Protein AF-A0A958GBD4-F1 (afdb_monomer_lite)

Secondary structure (DSSP, 8-state):
-EEEETTEEEEE-SS-EEEEPPGGGPPEEEEEEETTEEEEEEBS-EEEEEE-TTS-EEEEE-GGGS-GGGS---BEEEEEEETTEEEEEESSEEEEEETTEEEEEE-SS-EEEEEEETTEEEEEETTTEEEEEETTEEEEPTTGGGGTTS------

Radius of gyration: 15.94 Å; chains: 1; bounding box: 40×30×44 Å

pLDDT: mean 94.43, std 4.57, range [73.19, 98.62]

Sequence (156 aa):
M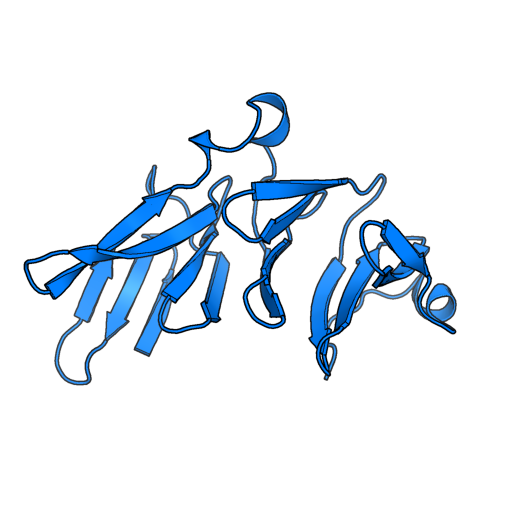YFGNTHGVLIFDGISWQLVQIANDYVVRSLCLSNGTVYVGGQNELGYLETGADGRYHYVSLIDQLPESERDFKDVWRTVASGDTIYFQATRHLFRLAGGEFRIWHSSTRFNRVAALFNRVYIGEEGTGLLEIRKDSLQLAPGGEALSDKRIYVML

Foldseek 3Di:
DWDWAQQAIWDDPPPDIDGAGDPPSFGWQEWDDAPNWIWTWTFLWTFTWDQDPVRDIYTDTPLVLDDPVPSRQGTQNYWYDQHQWIWGAGFFWIWIADPNHIDIDGAPAGKADWDQDPSWIWIQHAQQFIWTCDPHDTDQDVVRNVCNNPRDPDDD

Structure (mmCIF, N/CA/C/O backbone):
data_AF-A0A958GBD4-F1
#
_entry.id   AF-A0A958GBD4-F1
#
loop_
_atom_site.group_PDB
_atom_site.id
_atom_site.type_symbol
_atom_site.label_atom_id
_atom_site.label_alt_id
_atom_site.label_comp_id
_atom_site.label_asym_id
_atom_site.label_entity_id
_atom_site.label_seq_id
_atom_site.pdbx_PDB_ins_code
_atom_site.Cartn_x
_atom_site.Cartn_y
_atom_site.Cartn_z
_atom_site.occupancy
_atom_site.B_iso_or_equiv
_atom_site.auth_seq_id
_atom_site.auth_comp_id
_atom_site.auth_asym_id
_atom_site.auth_atom_id
_atom_site.pdbx_PDB_model_num
ATOM 1 N N . MET A 1 1 ? 0.755 -10.312 -17.128 1.00 94.06 1 MET A N 1
ATOM 2 C CA . MET A 1 1 ? 0.487 -10.722 -15.727 1.00 94.06 1 MET A CA 1
ATOM 3 C C . MET A 1 1 ? 1.571 -10.148 -14.826 1.00 94.06 1 MET A C 1
ATOM 5 O O . MET A 1 1 ? 2.699 -10.041 -15.289 1.00 94.06 1 MET A O 1
ATOM 9 N N . TYR A 1 2 ? 1.242 -9.794 -13.580 1.00 96.25 2 TYR A N 1
ATOM 10 C CA . TYR A 1 2 ? 2.173 -9.187 -12.617 1.00 96.25 2 TYR A CA 1
ATOM 11 C C . TYR A 1 2 ? 2.215 -10.015 -11.330 1.00 96.25 2 TYR A C 1
ATOM 13 O O . TYR A 1 2 ? 1.165 -10.429 -10.837 1.00 96.25 2 TYR A O 1
ATOM 21 N N . PHE A 1 3 ? 3.407 -10.233 -10.779 1.00 96.75 3 PHE A N 1
ATOM 22 C CA . PHE A 1 3 ? 3.618 -11.032 -9.573 1.00 96.75 3 PHE A CA 1
ATOM 23 C C . PHE A 1 3 ? 4.622 -10.340 -8.654 1.00 96.75 3 PHE A C 1
ATOM 25 O O . PHE A 1 3 ? 5.720 -10.005 -9.081 1.00 96.75 3 PHE A O 1
ATOM 32 N N . GLY A 1 4 ? 4.264 -10.142 -7.387 1.00 95.56 4 GLY A N 1
ATOM 33 C CA . GLY A 1 4 ? 5.194 -9.649 -6.373 1.00 95.56 4 GLY A CA 1
ATOM 34 C C . GLY A 1 4 ? 5.984 -10.796 -5.751 1.00 95.56 4 GLY A C 1
ATOM 35 O O . GLY A 1 4 ? 5.402 -11.831 -5.422 1.00 95.56 4 GLY A O 1
ATOM 36 N N . ASN A 1 5 ? 7.291 -10.625 -5.576 1.00 93.44 5 ASN A N 1
ATOM 37 C CA . ASN A 1 5 ? 8.140 -11.575 -4.862 1.00 93.44 5 ASN A CA 1
ATOM 38 C C . ASN A 1 5 ? 9.178 -10.852 -3.978 1.00 93.44 5 ASN A C 1
ATOM 40 O O . ASN A 1 5 ? 9.107 -9.641 -3.764 1.00 93.44 5 ASN A O 1
ATOM 44 N N . THR A 1 6 ? 10.139 -11.604 -3.437 1.00 92.56 6 THR A N 1
ATOM 45 C CA . THR A 1 6 ? 11.202 -11.079 -2.562 1.00 92.56 6 THR A CA 1
ATOM 46 C C . THR A 1 6 ? 12.274 -10.252 -3.269 1.00 92.56 6 THR A C 1
ATOM 48 O O . THR A 1 6 ? 13.120 -9.708 -2.583 1.00 92.56 6 THR A O 1
ATOM 51 N N . HIS A 1 7 ? 12.255 -10.177 -4.600 1.00 90.44 7 HIS A N 1
ATOM 52 C CA . HIS A 1 7 ? 13.245 -9.482 -5.428 1.00 90.44 7 HIS A CA 1
ATOM 53 C C . HIS A 1 7 ? 12.622 -8.367 -6.292 1.00 90.44 7 HIS A C 1
ATOM 55 O O . HIS A 1 7 ? 13.321 -7.748 -7.089 1.00 90.44 7 HIS A O 1
ATOM 61 N N . GLY A 1 8 ? 11.308 -8.131 -6.194 1.00 94.50 8 GLY A N 1
ATOM 62 C CA . GLY A 1 8 ? 10.601 -7.112 -6.970 1.00 94.50 8 GLY A CA 1
ATOM 63 C C . GLY A 1 8 ? 9.309 -7.609 -7.616 1.00 94.50 8 GLY A C 1
ATOM 64 O O . GLY A 1 8 ? 8.632 -8.512 -7.110 1.00 94.50 8 GLY A O 1
ATOM 65 N N . VAL A 1 9 ? 8.946 -6.979 -8.734 1.00 96.81 9 VAL A N 1
ATOM 66 C CA . VAL A 1 9 ? 7.772 -7.335 -9.534 1.00 96.81 9 VAL A CA 1
ATOM 67 C C . VAL A 1 9 ? 8.205 -8.101 -10.777 1.00 96.81 9 VAL A C 1
ATOM 69 O O . VAL A 1 9 ? 8.940 -7.594 -11.619 1.00 96.81 9 VAL A O 1
ATOM 72 N N . LEU A 1 10 ? 7.710 -9.325 -10.913 1.00 96.00 10 LEU A N 1
ATOM 73 C CA . LEU A 1 10 ? 7.817 -10.110 -12.132 1.00 96.00 10 LEU A CA 1
ATOM 74 C C . LEU A 1 10 ? 6.652 -9.790 -13.067 1.00 96.00 10 LEU A C 1
ATOM 76 O O . LEU A 1 10 ? 5.485 -9.847 -12.673 1.00 96.00 10 LEU A O 1
ATOM 80 N N . ILE A 1 11 ? 6.978 -9.508 -14.321 1.00 95.75 11 ILE A N 1
ATOM 81 C CA . ILE A 1 11 ? 6.027 -9.213 -15.388 1.00 95.75 11 ILE A CA 1
ATOM 82 C C . ILE A 1 11 ? 6.147 -10.308 -16.438 1.00 95.75 11 ILE A C 1
ATOM 84 O O . ILE A 1 11 ? 7.235 -10.554 -16.950 1.00 95.75 11 ILE A O 1
ATOM 88 N N . PHE A 1 12 ? 5.027 -10.950 -16.753 1.00 95.12 12 PHE A N 1
ATOM 89 C CA . PHE A 1 12 ? 4.937 -11.964 -17.799 1.00 95.12 12 PHE A CA 1
ATOM 90 C C . PHE A 1 12 ? 4.012 -11.497 -18.918 1.00 95.12 12 PHE A C 1
ATOM 92 O O . PHE A 1 12 ? 2.840 -11.194 -18.660 1.00 95.12 12 PHE A O 1
ATOM 99 N N . ASP A 1 13 ? 4.523 -11.462 -20.145 1.00 91.88 13 ASP A N 1
ATOM 100 C CA . ASP A 1 13 ? 3.797 -11.005 -21.339 1.00 91.88 13 ASP A CA 1
ATOM 101 C C . ASP A 1 13 ? 3.083 -12.139 -22.107 1.00 91.88 13 ASP A C 1
ATOM 103 O O . ASP A 1 13 ? 2.353 -11.871 -23.056 1.00 91.88 13 ASP A O 1
ATOM 107 N N . GLY A 1 14 ? 3.253 -13.396 -21.681 1.00 95.19 14 GLY A N 1
ATOM 108 C CA . GLY A 1 14 ? 2.763 -14.583 -22.394 1.00 95.19 14 GLY A CA 1
ATOM 109 C C . GLY A 1 14 ? 3.879 -15.464 -22.961 1.00 95.19 14 GLY A C 1
ATOM 110 O O . GLY A 1 14 ? 3.645 -16.642 -23.221 1.00 95.19 14 GLY A O 1
ATOM 111 N N . ILE A 1 15 ? 5.087 -14.918 -23.113 1.00 96.06 15 ILE A N 1
ATOM 112 C CA . ILE A 1 15 ? 6.257 -15.574 -23.713 1.00 96.06 15 ILE A CA 1
ATOM 113 C C . ILE A 1 15 ? 7.491 -15.396 -22.821 1.00 96.06 15 ILE A C 1
ATOM 115 O O . ILE A 1 15 ? 8.221 -16.353 -22.568 1.00 96.06 15 ILE A O 1
ATOM 119 N N . SER A 1 16 ? 7.725 -14.178 -22.337 1.00 94.25 16 SER A N 1
ATOM 120 C CA . SER A 1 16 ? 8.931 -13.756 -21.638 1.00 94.25 16 SER A CA 1
ATOM 121 C C . SER A 1 16 ? 8.628 -13.196 -20.246 1.00 94.25 16 SER A C 1
ATOM 123 O O . SER A 1 16 ? 7.517 -12.741 -19.954 1.00 94.25 16 SER A O 1
ATOM 125 N N . TRP A 1 17 ? 9.633 -13.262 -19.372 1.00 94.62 17 TRP A N 1
ATOM 126 C CA . TRP A 1 17 ? 9.595 -12.694 -18.028 1.00 94.62 17 TRP A CA 1
ATOM 127 C C . TRP A 1 17 ? 10.554 -11.509 -17.926 1.00 94.62 17 TRP A C 1
ATOM 129 O O . TRP A 1 17 ? 11.703 -11.595 -18.355 1.00 94.62 17 TRP A O 1
ATOM 139 N N . GLN A 1 18 ? 10.100 -10.441 -17.279 1.00 93.75 18 GLN A N 1
ATOM 140 C CA . GLN A 1 18 ? 10.913 -9.296 -16.877 1.00 93.75 18 GLN A CA 1
ATOM 141 C C . GLN A 1 18 ? 10.831 -9.138 -15.359 1.00 93.75 18 GLN A C 1
ATOM 143 O O . GLN A 1 18 ? 9.737 -9.136 -14.796 1.00 93.75 18 GLN A O 1
ATOM 148 N N . LEU A 1 19 ? 11.981 -8.989 -14.703 1.00 94.69 19 LEU A N 1
ATOM 149 C CA . LEU A 1 19 ? 12.055 -8.597 -13.300 1.00 94.69 19 LEU A CA 1
ATOM 150 C C . LEU A 1 19 ? 12.254 -7.084 -13.216 1.00 94.69 19 LEU A C 1
ATOM 152 O O . LEU A 1 19 ? 13.227 -6.564 -13.755 1.00 94.69 19 LEU A O 1
ATOM 156 N N . VAL A 1 20 ? 11.356 -6.407 -12.507 1.00 95.44 20 VAL A N 1
ATOM 157 C CA . VAL A 1 20 ? 11.507 -5.005 -12.115 1.00 95.44 20 VAL A CA 1
ATOM 158 C C . VAL A 1 20 ? 11.814 -4.967 -10.625 1.00 95.44 20 VAL A C 1
ATOM 160 O O . VAL A 1 20 ? 10.948 -5.270 -9.802 1.00 95.44 20 VAL A O 1
ATOM 163 N N . GLN A 1 21 ? 13.053 -4.627 -10.278 1.00 93.81 21 GLN A N 1
ATOM 164 C CA . GLN A 1 21 ? 13.457 -4.459 -8.883 1.00 93.81 21 GLN A CA 1
ATOM 165 C C . GLN A 1 21 ? 12.780 -3.218 -8.295 1.00 93.81 21 GLN A C 1
ATOM 167 O O . GLN A 1 21 ? 12.703 -2.175 -8.947 1.00 93.81 21 GLN A O 1
ATOM 172 N N . ILE A 1 22 ? 12.287 -3.339 -7.063 1.00 91.62 22 ILE A N 1
ATOM 173 C CA . ILE A 1 22 ? 11.890 -2.173 -6.267 1.00 91.62 22 ILE A CA 1
ATOM 174 C C . ILE A 1 22 ? 13.096 -1.667 -5.473 1.00 91.62 22 ILE A C 1
ATOM 176 O O . ILE A 1 22 ? 14.110 -2.361 -5.372 1.00 91.62 22 ILE A O 1
ATOM 180 N N . ALA A 1 23 ? 13.016 -0.451 -4.932 1.00 85.25 23 ALA A N 1
ATOM 181 C CA . ALA A 1 23 ? 14.148 0.135 -4.224 1.00 85.25 23 ALA A CA 1
ATOM 182 C C . ALA A 1 23 ? 14.621 -0.754 -3.055 1.00 85.25 23 ALA A C 1
ATOM 184 O O . ALA A 1 23 ? 13.824 -1.417 -2.387 1.00 85.25 23 ALA A O 1
ATOM 185 N N . ASN A 1 24 ? 15.939 -0.746 -2.822 1.00 77.81 24 ASN A N 1
ATOM 186 C CA . ASN A 1 24 ? 16.627 -1.459 -1.738 1.00 77.81 24 ASN A CA 1
ATOM 187 C C . ASN A 1 24 ? 16.411 -2.988 -1.693 1.00 77.81 24 ASN A C 1
ATOM 189 O O . ASN A 1 24 ? 16.581 -3.583 -0.629 1.00 77.81 24 ASN A O 1
ATOM 193 N N . ASP A 1 25 ? 16.035 -3.625 -2.812 1.00 73.19 25 ASP A N 1
ATOM 194 C CA . ASP A 1 25 ? 15.725 -5.067 -2.888 1.00 73.19 25 ASP A CA 1
ATOM 195 C C . ASP A 1 25 ? 14.703 -5.523 -1.825 1.00 73.19 25 ASP A C 1
ATOM 197 O O . ASP A 1 25 ? 14.721 -6.652 -1.325 1.00 73.19 25 ASP A O 1
ATOM 201 N N . TYR A 1 26 ? 13.783 -4.626 -1.459 1.00 79.62 26 TYR A N 1
ATOM 202 C CA . TYR A 1 26 ? 12.732 -4.943 -0.507 1.00 79.62 26 TYR A CA 1
ATOM 203 C C . TYR A 1 26 ? 11.689 -5.892 -1.100 1.00 79.62 26 TYR A C 1
ATOM 205 O O . TYR A 1 26 ? 11.492 -6.012 -2.311 1.00 79.62 26 TYR A O 1
ATOM 213 N N . VAL A 1 27 ? 10.984 -6.596 -0.214 1.00 92.88 27 VAL A N 1
ATOM 214 C CA . VAL A 1 27 ? 9.974 -7.568 -0.631 1.00 92.88 27 VAL A CA 1
ATOM 215 C C . VAL A 1 27 ? 8.700 -6.861 -1.085 1.00 92.88 27 VAL A C 1
ATOM 217 O O . VAL A 1 27 ? 8.163 -6.027 -0.356 1.00 92.88 27 VAL A O 1
ATOM 220 N N . VAL A 1 28 ? 8.149 -7.276 -2.228 1.00 97.31 28 VAL A N 1
ATOM 221 C CA . VAL A 1 28 ? 6.805 -6.877 -2.663 1.00 97.31 28 VAL A CA 1
ATOM 222 C C . VAL A 1 28 ? 5.753 -7.671 -1.888 1.00 97.31 28 VAL A C 1
ATOM 224 O O . VAL A 1 28 ? 5.788 -8.901 -1.817 1.00 97.31 28 VAL A O 1
ATOM 227 N N . ARG A 1 29 ? 4.793 -6.960 -1.301 1.00 96.81 29 ARG A N 1
ATOM 228 C CA . ARG A 1 29 ? 3.734 -7.507 -0.439 1.00 96.81 29 ARG A CA 1
ATOM 229 C C . ARG A 1 29 ? 2.354 -7.409 -1.062 1.00 96.81 29 ARG A C 1
ATOM 231 O O . ARG A 1 29 ? 1.504 -8.260 -0.803 1.00 96.81 29 ARG A O 1
ATOM 238 N N . SER A 1 30 ? 2.124 -6.384 -1.872 1.00 97.69 30 SER A N 1
ATOM 239 C CA . SER A 1 30 ? 0.837 -6.147 -2.507 1.00 97.69 30 SER A CA 1
ATOM 240 C C . SER A 1 30 ? 0.985 -5.435 -3.849 1.00 97.69 30 SER A C 1
ATOM 242 O O . SER A 1 30 ? 1.946 -4.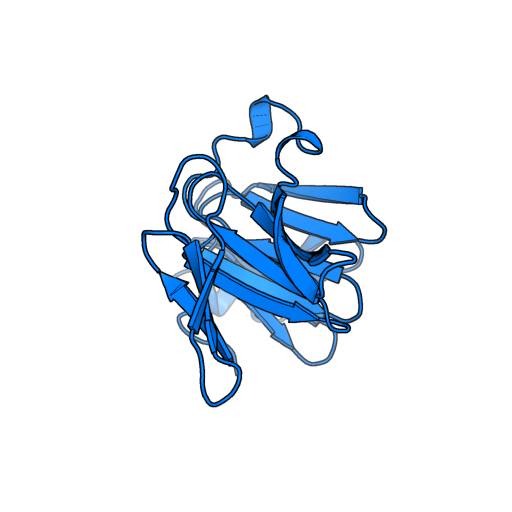708 -4.093 1.00 97.69 30 SER A O 1
ATOM 244 N N . LEU A 1 31 ? 0.023 -5.692 -4.735 1.00 98.12 31 LEU A N 1
ATOM 245 C CA . LEU A 1 31 ? -0.090 -5.085 -6.055 1.00 98.12 31 LEU A CA 1
ATOM 246 C C . LEU A 1 31 ? -1.537 -4.647 -6.276 1.00 98.12 31 LEU A C 1
ATOM 248 O O . LEU A 1 31 ? -2.464 -5.337 -5.844 1.00 98.12 31 LEU A O 1
ATOM 252 N N . CYS A 1 32 ? -1.729 -3.535 -6.977 1.00 97.50 32 CYS A N 1
ATOM 253 C CA . CYS A 1 32 ? -3.041 -3.064 -7.408 1.00 97.50 32 CYS A CA 1
ATOM 254 C C . CYS A 1 32 ? -2.943 -2.461 -8.809 1.00 97.50 32 CYS A C 1
ATOM 256 O O . CYS A 1 32 ? -2.100 -1.603 -9.045 1.00 97.50 32 CYS A O 1
ATOM 258 N N . LEU A 1 33 ? -3.798 -2.900 -9.732 1.00 95.88 33 LEU A N 1
ATOM 259 C CA . LEU A 1 33 ? -3.934 -2.276 -11.046 1.00 95.88 33 LEU A CA 1
ATOM 260 C C . LEU A 1 33 ? -5.053 -1.233 -10.980 1.00 95.88 33 LEU A C 1
ATOM 262 O O . LEU A 1 33 ? -6.185 -1.580 -10.644 1.00 95.88 33 LEU A O 1
ATOM 266 N N . SER A 1 34 ? -4.749 0.013 -11.335 1.00 95.75 34 SER A N 1
ATOM 267 C CA . SER A 1 34 ? -5.749 1.067 -11.521 1.00 95.75 34 SER A CA 1
ATOM 268 C C . SER A 1 34 ? -5.358 1.952 -12.698 1.00 95.75 34 SER A C 1
ATOM 270 O O . SER A 1 34 ? -4.202 2.349 -12.806 1.00 95.75 34 SER A O 1
ATOM 272 N N . ASN A 1 35 ? -6.305 2.228 -13.599 1.00 93.06 35 ASN A N 1
ATOM 273 C CA . ASN A 1 35 ? -6.110 3.067 -14.791 1.00 93.06 35 ASN A CA 1
ATOM 274 C C . ASN A 1 35 ? -4.869 2.713 -15.636 1.00 93.06 35 ASN A C 1
ATOM 276 O O . ASN A 1 35 ? -4.204 3.590 -16.175 1.00 93.06 35 ASN A O 1
ATOM 280 N N . GLY A 1 36 ? -4.540 1.422 -15.744 1.00 92.31 36 GLY A N 1
ATOM 281 C CA . GLY A 1 36 ? -3.362 0.953 -16.487 1.00 92.31 36 GLY A CA 1
ATOM 282 C C . GLY A 1 36 ? -2.038 1.041 -15.720 1.00 92.31 36 GLY A C 1
ATOM 283 O O . GLY A 1 36 ? -1.049 0.476 -16.175 1.00 92.31 36 GLY A O 1
ATOM 284 N N . THR A 1 37 ? -2.024 1.654 -14.537 1.00 95.31 37 THR A N 1
ATOM 285 C CA . THR A 1 37 ? -0.855 1.740 -13.659 1.00 95.31 37 THR A CA 1
ATOM 286 C C . THR A 1 37 ? -0.881 0.628 -12.618 1.00 95.31 37 THR A C 1
ATOM 288 O O . THR A 1 37 ? -1.897 0.383 -11.961 1.00 95.31 37 THR A O 1
ATOM 291 N N . VAL A 1 38 ? 0.254 -0.050 -12.440 1.00 97.62 38 VAL A N 1
ATOM 292 C CA . VAL A 1 38 ? 0.431 -1.054 -11.385 1.00 97.62 38 VAL A CA 1
ATOM 293 C C . VAL A 1 38 ? 1.073 -0.392 -10.177 1.00 97.62 38 VAL A C 1
ATOM 295 O O . VAL A 1 38 ? 2.253 -0.062 -10.198 1.00 97.62 38 VAL A O 1
ATOM 298 N N . TYR A 1 39 ? 0.305 -0.232 -9.110 1.00 98.25 39 TYR A N 1
ATOM 299 C CA . TYR A 1 39 ? 0.788 0.228 -7.818 1.00 98.25 39 TYR A CA 1
ATOM 300 C C . TYR A 1 39 ? 1.365 -0.932 -7.019 1.00 98.25 39 TYR A C 1
ATOM 302 O O . TYR A 1 39 ? 0.830 -2.045 -7.032 1.00 98.25 39 TYR A O 1
ATOM 310 N N . VAL A 1 40 ? 2.446 -0.651 -6.302 1.00 98.31 40 VAL A N 1
ATOM 311 C CA . VAL A 1 40 ? 3.254 -1.636 -5.589 1.00 98.31 40 VAL A CA 1
ATOM 312 C C . VAL A 1 40 ? 3.367 -1.220 -4.129 1.00 98.31 40 VAL A C 1
ATOM 314 O O . VAL A 1 40 ? 3.725 -0.085 -3.826 1.00 98.31 40 VAL A O 1
ATOM 317 N N . GLY A 1 41 ? 3.044 -2.142 -3.226 1.00 98.06 41 GLY A N 1
ATOM 318 C CA . GLY A 1 41 ? 3.308 -2.022 -1.797 1.00 98.06 41 GLY A CA 1
ATOM 319 C C . GLY A 1 41 ? 4.344 -3.055 -1.367 1.00 98.06 41 GLY A C 1
ATOM 320 O O . GLY A 1 41 ? 4.194 -4.244 -1.665 1.00 98.06 41 GLY A O 1
ATOM 321 N N . GLY A 1 42 ? 5.38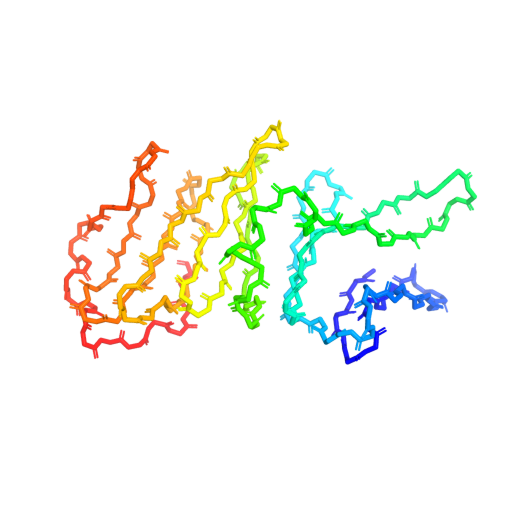4 -2.617 -0.663 1.00 96.81 42 GLY A N 1
ATOM 322 C CA . GLY A 1 42 ? 6.482 -3.455 -0.188 1.00 96.81 42 GLY A CA 1
ATOM 323 C C . GLY A 1 42 ? 6.834 -3.217 1.280 1.00 96.81 42 GLY A C 1
ATOM 324 O O . GLY A 1 42 ? 6.033 -2.688 2.053 1.00 96.81 42 GLY A O 1
ATOM 325 N N . GLN A 1 43 ? 8.026 -3.651 1.684 1.00 95.62 43 GLN A N 1
ATOM 326 C CA . GLN A 1 43 ? 8.594 -3.332 2.995 1.00 95.62 43 GLN A CA 1
ATOM 327 C C . GLN A 1 43 ? 9.230 -1.937 2.962 1.00 95.62 43 GLN A C 1
ATOM 329 O O . GLN A 1 43 ? 10.152 -1.724 2.189 1.00 95.62 43 GLN A O 1
ATOM 334 N N . ASN A 1 44 ? 8.738 -1.013 3.795 1.00 95.19 44 ASN A N 1
ATOM 335 C CA . ASN A 1 44 ? 9.131 0.403 3.853 1.00 95.19 44 ASN A CA 1
ATOM 336 C C . ASN A 1 44 ? 9.178 1.073 2.472 1.00 95.19 44 ASN A C 1
ATOM 338 O O . ASN A 1 44 ? 9.951 1.994 2.236 1.00 95.19 44 ASN A O 1
ATOM 342 N N . GLU A 1 45 ? 8.344 0.588 1.554 1.00 96.81 45 GLU A N 1
ATOM 343 C CA . GLU A 1 45 ? 8.352 0.995 0.162 1.00 96.81 45 GLU A CA 1
ATOM 344 C C . GLU A 1 45 ? 6.922 0.994 -0.384 1.00 96.81 45 GLU A C 1
ATOM 346 O O . GLU A 1 45 ? 6.143 0.066 -0.134 1.00 96.81 45 GLU A O 1
ATOM 351 N N . LEU A 1 46 ? 6.574 2.052 -1.114 1.00 97.88 46 LEU A N 1
ATOM 352 C CA . LEU A 1 46 ? 5.323 2.167 -1.850 1.00 97.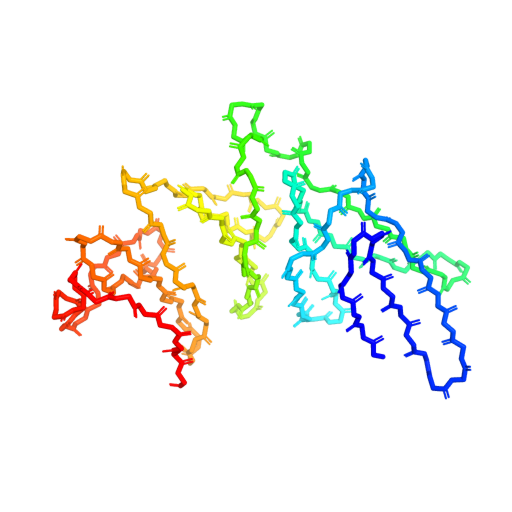88 46 LEU A CA 1
ATOM 353 C C . LEU A 1 46 ? 5.532 3.040 -3.085 1.00 97.88 46 LEU A C 1
ATOM 355 O O . LEU A 1 46 ? 6.230 4.053 -3.041 1.00 97.88 46 LEU A O 1
ATOM 359 N N . GLY A 1 47 ? 4.917 2.643 -4.192 1.00 97.75 47 GLY A N 1
ATOM 360 C CA . GLY A 1 47 ? 5.164 3.268 -5.482 1.00 97.75 47 GLY A CA 1
ATOM 361 C C . GLY A 1 47 ? 4.347 2.646 -6.596 1.00 97.75 47 GLY A C 1
ATOM 362 O O . GLY A 1 47 ? 3.288 2.057 -6.357 1.00 97.75 47 GLY A O 1
ATOM 363 N N . TYR A 1 48 ? 4.830 2.779 -7.824 1.00 97.88 48 TYR A N 1
ATOM 364 C CA . TYR A 1 48 ? 4.163 2.235 -9.000 1.00 97.88 48 TYR A CA 1
ATOM 365 C C . TYR A 1 48 ? 5.150 1.855 -10.100 1.00 97.88 48 TYR A C 1
ATOM 367 O O . TYR A 1 48 ? 6.318 2.237 -10.077 1.00 97.88 48 TYR A O 1
ATOM 375 N N . LEU A 1 49 ? 4.670 1.060 -11.050 1.00 97.19 49 LEU A N 1
ATOM 376 C CA . LEU A 1 49 ? 5.386 0.753 -12.276 1.00 97.19 49 LEU A CA 1
ATOM 377 C C . LEU A 1 49 ? 5.008 1.765 -13.349 1.00 97.19 49 LEU A C 1
ATOM 379 O O . LEU A 1 49 ? 3.825 1.990 -13.610 1.00 97.19 49 LEU A O 1
ATOM 383 N N . GLU A 1 50 ? 6.021 2.307 -14.002 1.00 95.56 50 GLU A N 1
ATOM 384 C CA . GLU A 1 50 ? 5.895 3.160 -15.173 1.00 95.56 50 GLU A CA 1
ATOM 385 C C . GLU A 1 50 ? 6.545 2.459 -16.369 1.00 95.56 50 GLU A C 1
ATOM 387 O O . GLU A 1 50 ? 7.440 1.630 -16.206 1.00 95.56 50 GLU A O 1
ATOM 392 N N . THR A 1 51 ? 6.054 2.738 -17.577 1.00 92.00 51 THR A N 1
ATOM 393 C CA . THR A 1 51 ? 6.666 2.235 -18.812 1.00 92.00 51 THR A CA 1
ATOM 394 C C . THR A 1 51 ? 7.579 3.309 -19.388 1.00 92.00 51 THR A C 1
ATOM 396 O O . THR A 1 51 ? 7.126 4.414 -19.684 1.00 92.00 51 THR A O 1
ATOM 399 N N . GLY A 1 52 ? 8.859 2.988 -19.551 1.00 88.00 52 GLY A N 1
ATOM 400 C CA . GLY A 1 52 ? 9.837 3.837 -20.216 1.00 88.00 52 GLY A CA 1
ATOM 401 C C . GLY A 1 52 ? 9.602 3.937 -21.725 1.00 88.00 52 GLY A C 1
ATOM 402 O O . GLY A 1 52 ? 8.838 3.179 -22.324 1.00 88.00 52 GLY A O 1
ATOM 403 N N . ALA A 1 53 ? 10.305 4.869 -22.374 1.00 89.19 53 ALA A N 1
ATOM 404 C CA . ALA A 1 53 ? 10.215 5.072 -23.825 1.00 89.19 53 ALA A CA 1
ATOM 405 C C . ALA A 1 53 ? 10.690 3.857 -24.648 1.00 89.19 53 ALA A C 1
ATOM 407 O O . ALA A 1 53 ? 10.333 3.716 -25.815 1.00 89.19 53 ALA A O 1
ATOM 408 N N . ASP A 1 54 ? 11.485 2.977 -24.042 1.00 88.06 54 ASP A N 1
ATOM 409 C CA . ASP A 1 54 ? 11.944 1.708 -24.609 1.00 88.06 54 ASP A CA 1
ATOM 410 C C . ASP A 1 54 ? 10.922 0.564 -24.445 1.00 88.06 54 ASP A C 1
ATOM 412 O O . ASP A 1 54 ? 11.193 -0.572 -24.839 1.00 88.06 54 ASP A O 1
ATOM 416 N N . GLY A 1 55 ? 9.753 0.850 -23.862 1.00 85.81 55 GLY A N 1
ATOM 417 C CA . GLY A 1 55 ? 8.701 -0.125 -23.584 1.00 85.81 55 GLY A CA 1
ATOM 418 C C . GLY A 1 55 ? 8.978 -1.018 -22.373 1.00 85.81 55 GLY A C 1
ATOM 419 O O . GLY A 1 55 ? 8.201 -1.940 -22.115 1.00 85.81 55 GLY A O 1
ATOM 420 N N . ARG A 1 56 ? 10.067 -0.784 -21.628 1.00 88.50 56 ARG A N 1
ATOM 421 C CA . ARG A 1 56 ? 10.384 -1.541 -20.411 1.00 88.50 56 ARG A CA 1
ATOM 422 C C . ARG A 1 56 ? 9.718 -0.915 -19.200 1.00 88.50 56 ARG A C 1
ATOM 424 O O . ARG A 1 56 ? 9.459 0.283 -19.167 1.00 88.50 56 ARG A O 1
ATOM 431 N N . TYR A 1 57 ? 9.433 -1.742 -18.202 1.00 93.31 57 TYR A N 1
ATOM 432 C CA . TYR A 1 57 ? 8.863 -1.258 -16.952 1.00 93.31 57 TYR A CA 1
ATOM 433 C C . TYR A 1 57 ? 9.982 -0.902 -15.980 1.00 93.31 57 TYR A C 1
ATOM 435 O O . TYR A 1 57 ? 10.908 -1.690 -15.782 1.00 93.31 57 TYR A O 1
ATOM 443 N N . HIS A 1 58 ? 9.853 0.238 -15.315 1.00 94.88 58 HIS A N 1
ATOM 444 C CA . HIS A 1 58 ? 10.696 0.625 -14.190 1.00 94.88 58 HIS A CA 1
ATOM 445 C C . HIS A 1 58 ? 9.842 0.976 -12.978 1.00 94.88 58 HIS A C 1
ATOM 447 O O . HIS A 1 58 ? 8.667 1.332 -13.087 1.00 94.88 58 HIS A O 1
ATOM 453 N N . TYR A 1 59 ? 10.437 0.822 -11.800 1.00 96.56 59 TYR A N 1
ATOM 454 C CA . TYR A 1 59 ? 9.800 1.172 -10.542 1.00 96.56 59 TYR A CA 1
ATOM 455 C C . TYR A 1 59 ? 10.010 2.654 -10.228 1.00 96.56 59 TYR A C 1
ATOM 457 O O . TYR A 1 59 ? 11.135 3.148 -10.284 1.00 96.56 59 TYR A O 1
ATOM 465 N N . VAL A 1 60 ? 8.934 3.338 -9.846 1.00 96.75 60 VAL A N 1
ATOM 466 C CA . VAL A 1 60 ? 8.959 4.705 -9.325 1.00 96.75 60 VAL A CA 1
ATOM 467 C C . VAL A 1 60 ? 8.562 4.661 -7.853 1.00 96.75 60 VAL A C 1
ATOM 469 O O . VAL A 1 60 ? 7.405 4.388 -7.519 1.00 96.75 60 VAL A O 1
ATOM 472 N N . SER A 1 61 ? 9.531 4.920 -6.970 1.00 96.94 61 SER A N 1
ATOM 473 C CA . SER A 1 61 ? 9.276 5.064 -5.533 1.00 96.94 61 SER A CA 1
ATOM 474 C C . SER A 1 61 ? 8.537 6.369 -5.249 1.00 96.94 61 SER A C 1
ATOM 476 O O . SER A 1 61 ? 8.817 7.405 -5.854 1.00 96.94 61 SER A O 1
ATOM 478 N N . LEU A 1 62 ? 7.605 6.326 -4.299 1.00 97.81 62 LEU A N 1
ATOM 479 C CA . LEU A 1 62 ? 6.900 7.500 -3.785 1.00 97.81 62 LEU A CA 1
ATOM 480 C C . LEU A 1 62 ? 7.339 7.868 -2.360 1.00 97.81 62 LEU A C 1
ATOM 482 O O . LEU A 1 62 ? 6.762 8.773 -1.760 1.00 97.81 62 LEU A O 1
ATOM 486 N N . ILE A 1 63 ? 8.355 7.198 -1.808 1.00 96.50 63 ILE A N 1
ATOM 487 C CA . ILE A 1 63 ? 8.807 7.406 -0.424 1.00 96.50 63 ILE A CA 1
ATOM 488 C C . ILE A 1 63 ? 9.249 8.844 -0.174 1.00 96.50 63 ILE A C 1
ATOM 490 O O . ILE A 1 63 ? 8.965 9.399 0.887 1.00 96.50 63 ILE A O 1
ATOM 494 N N . ASP A 1 64 ? 9.871 9.481 -1.165 1.00 96.31 64 ASP A N 1
ATOM 495 C CA . ASP A 1 64 ? 10.335 10.860 -1.031 1.00 96.31 64 ASP A CA 1
ATOM 496 C C . ASP A 1 64 ? 9.209 11.899 -0.975 1.00 96.31 64 ASP A C 1
ATOM 498 O O . ASP A 1 64 ? 9.442 13.029 -0.551 1.00 96.31 64 ASP A O 1
ATOM 502 N N . GLN A 1 65 ? 7.977 11.512 -1.316 1.00 97.56 65 GLN A N 1
ATOM 503 C CA . GLN A 1 65 ? 6.788 12.351 -1.148 1.00 97.56 65 GLN A CA 1
ATOM 504 C C . GLN A 1 65 ? 6.200 12.264 0.270 1.00 97.56 65 GLN A C 1
ATOM 506 O O . GLN A 1 65 ? 5.323 13.053 0.622 1.00 97.56 65 GLN A O 1
ATOM 511 N N . LEU A 1 66 ? 6.666 11.318 1.093 1.00 97.81 66 LEU A N 1
ATOM 512 C CA . LEU A 1 66 ? 6.259 11.182 2.488 1.00 97.81 66 LEU A CA 1
ATOM 513 C C . LEU A 1 66 ? 7.210 11.966 3.409 1.00 97.81 66 LEU A C 1
ATOM 515 O O . LEU A 1 66 ? 8.429 11.969 3.179 1.00 97.81 66 LEU A O 1
ATOM 519 N N . PRO A 1 67 ? 6.704 12.568 4.503 1.00 97.38 67 PRO A N 1
ATOM 520 C CA . PRO A 1 67 ? 7.556 13.093 5.570 1.00 97.38 67 PRO A CA 1
ATOM 521 C C . PRO A 1 67 ? 8.479 12.000 6.118 1.00 97.38 67 PRO A C 1
ATOM 523 O O . PRO A 1 67 ? 8.050 10.858 6.253 1.00 97.38 67 PRO A O 1
ATOM 526 N N . GLU A 1 68 ? 9.721 12.329 6.486 1.00 97.12 68 GLU A N 1
ATOM 527 C CA . GLU A 1 68 ? 10.679 11.338 7.014 1.00 97.12 68 GLU A CA 1
ATOM 528 C C . GLU A 1 68 ? 10.135 10.556 8.220 1.00 97.12 68 GLU A C 1
ATOM 530 O O . GLU A 1 68 ? 10.349 9.348 8.321 1.00 97.12 68 GLU A O 1
ATOM 535 N N . SER A 1 69 ? 9.358 11.217 9.087 1.00 97.06 69 SER A N 1
ATOM 536 C CA . SER A 1 69 ? 8.707 10.602 10.252 1.00 97.06 69 SER A CA 1
ATOM 537 C C . SER A 1 69 ? 7.689 9.516 9.899 1.00 97.06 69 SER A C 1
ATOM 539 O O . SER A 1 69 ? 7.338 8.710 10.753 1.00 97.06 69 SER A O 1
ATOM 541 N N . GLU A 1 70 ? 7.217 9.494 8.655 1.00 97.56 70 GLU A N 1
ATOM 542 C CA . GLU A 1 70 ? 6.187 8.585 8.157 1.00 97.56 70 GLU A CA 1
ATOM 543 C C . GLU A 1 70 ? 6.776 7.441 7.323 1.00 97.56 70 GLU A C 1
ATOM 545 O O . GLU A 1 70 ? 6.013 6.636 6.804 1.00 97.56 70 GLU A O 1
ATOM 550 N N . ARG A 1 71 ? 8.108 7.350 7.160 1.00 95.94 71 ARG A N 1
ATOM 551 C CA . ARG A 1 71 ? 8.765 6.369 6.267 1.00 95.94 71 ARG A CA 1
ATOM 552 C C . ARG A 1 71 ? 9.054 5.010 6.917 1.00 95.94 71 ARG A C 1
ATOM 554 O O . ARG A 1 71 ? 9.372 4.064 6.202 1.00 95.94 71 ARG A O 1
ATOM 561 N N . ASP A 1 72 ? 8.914 4.872 8.240 1.00 95.94 72 ASP A N 1
ATOM 562 C CA . ASP A 1 72 ? 9.056 3.579 8.936 1.00 95.94 72 ASP A CA 1
ATOM 563 C C . ASP A 1 72 ? 7.700 2.911 9.215 1.00 95.94 72 ASP A C 1
ATOM 565 O O . ASP A 1 72 ? 7.245 2.784 10.354 1.00 95.94 72 ASP A O 1
ATOM 569 N N . PHE A 1 73 ? 7.027 2.469 8.154 1.00 96.06 73 PHE A N 1
ATOM 570 C CA . PHE A 1 73 ? 5.701 1.845 8.234 1.00 96.06 73 PHE A CA 1
ATOM 571 C C . PHE A 1 73 ? 5.709 0.311 8.153 1.00 96.06 73 PHE A C 1
ATOM 573 O O . PHE A 1 73 ? 4.650 -0.314 8.264 1.00 96.06 73 PHE A O 1
ATOM 580 N N . LYS A 1 74 ? 6.887 -0.306 8.036 1.00 95.44 74 LYS A N 1
ATOM 581 C CA . LYS A 1 74 ? 7.120 -1.742 7.824 1.00 95.44 74 LYS A CA 1
ATOM 582 C C . LYS A 1 74 ? 6.443 -2.225 6.538 1.00 95.44 74 LYS A C 1
ATOM 584 O O . LYS A 1 74 ? 6.677 -1.670 5.477 1.00 95.44 74 LYS A O 1
ATOM 589 N N . ASP A 1 75 ? 5.653 -3.288 6.581 1.00 96.81 75 ASP A N 1
ATOM 590 C CA . ASP A 1 75 ? 5.079 -3.901 5.382 1.00 96.81 75 ASP A CA 1
ATOM 591 C C . ASP A 1 75 ? 3.754 -3.250 4.947 1.00 96.81 75 ASP A C 1
ATOM 593 O O . ASP A 1 75 ? 2.819 -3.129 5.744 1.00 96.81 75 ASP A O 1
ATOM 597 N N . VAL A 1 76 ? 3.630 -2.934 3.652 1.00 97.94 76 VAL A N 1
ATOM 598 C CA . VAL A 1 76 ? 2.352 -2.599 2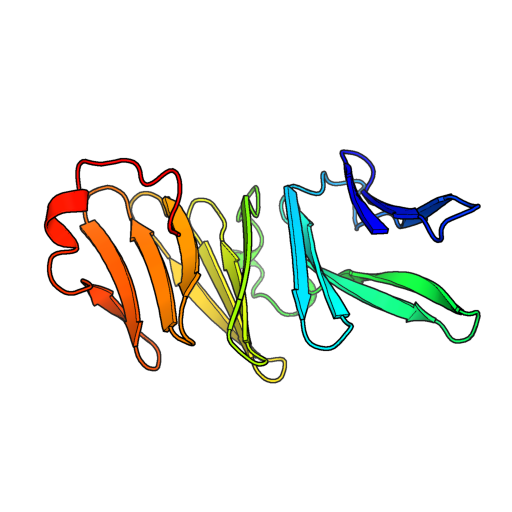.999 1.00 97.94 76 VAL A CA 1
ATOM 599 C C . VAL A 1 76 ? 1.616 -3.881 2.613 1.00 97.94 76 VAL A C 1
ATOM 601 O O . VAL A 1 76 ? 1.769 -4.432 1.520 1.00 97.94 76 VAL A O 1
ATOM 604 N N . TRP A 1 77 ? 0.788 -4.381 3.523 1.00 97.12 77 TRP A N 1
ATOM 605 C CA . TRP A 1 77 ? 0.071 -5.649 3.374 1.00 97.12 77 TRP A CA 1
ATOM 606 C C . TRP A 1 77 ? -0.995 -5.652 2.277 1.00 97.12 77 TRP A C 1
ATOM 608 O O . TRP A 1 77 ? -1.336 -6.718 1.754 1.00 97.12 77 TRP A O 1
ATOM 618 N N . ARG A 1 78 ? -1.566 -4.489 1.952 1.00 97.62 78 ARG A N 1
ATOM 619 C CA . ARG A 1 78 ? -2.623 -4.353 0.945 1.00 97.62 78 ARG A CA 1
ATOM 620 C C . ARG A 1 78 ? -2.498 -3.030 0.205 1.00 97.62 78 ARG A C 1
ATOM 622 O O . ARG A 1 78 ? -2.377 -1.986 0.836 1.00 97.62 78 ARG A O 1
ATOM 629 N N . THR A 1 79 ? -2.689 -3.095 -1.107 1.00 98.50 79 THR A N 1
ATOM 630 C CA . THR A 1 79 ? -2.941 -1.931 -1.954 1.00 98.50 79 THR A CA 1
ATOM 631 C C . THR A 1 79 ? -4.291 -2.119 -2.632 1.00 98.50 79 THR A C 1
ATOM 633 O O . THR A 1 79 ? -4.551 -3.189 -3.185 1.00 98.50 79 THR A O 1
ATOM 636 N N . VAL A 1 80 ? -5.168 -1.120 -2.555 1.00 97.75 80 VAL A N 1
ATOM 637 C CA . VAL A 1 80 ? -6.490 -1.134 -3.205 1.00 97.75 80 VAL A CA 1
ATOM 638 C C . VAL A 1 80 ? -6.763 0.203 -3.881 1.00 97.75 80 VAL A C 1
ATOM 640 O O . VAL A 1 80 ? -6.217 1.225 -3.471 1.00 97.75 80 VAL A O 1
ATOM 643 N N . ALA A 1 81 ? -7.630 0.200 -4.890 1.00 97.12 81 ALA A N 1
ATOM 644 C CA . ALA A 1 81 ? -8.050 1.399 -5.602 1.00 97.12 81 ALA A CA 1
ATOM 645 C C . ALA A 1 81 ? -9.560 1.615 -5.465 1.00 97.12 81 ALA A C 1
ATOM 647 O O . ALA A 1 81 ? -10.332 0.656 -5.475 1.00 97.12 81 ALA A O 1
ATOM 648 N N . SER A 1 82 ? -9.973 2.876 -5.365 1.00 95.31 82 SER A N 1
ATOM 649 C CA . SER A 1 82 ? -11.368 3.307 -5.488 1.00 95.31 82 SER A CA 1
ATOM 650 C C . SER A 1 82 ? -11.409 4.506 -6.429 1.00 95.31 82 SER A C 1
ATOM 652 O O . SER A 1 82 ? -10.975 5.599 -6.060 1.00 95.31 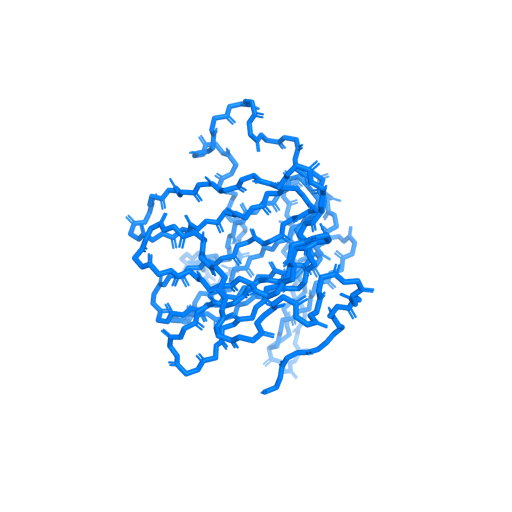82 SER A O 1
ATOM 654 N N . GLY A 1 83 ? -11.878 4.287 -7.660 1.00 92.81 83 GLY A N 1
ATOM 655 C CA . GLY A 1 83 ? -11.664 5.238 -8.754 1.00 92.81 83 GLY A CA 1
ATOM 656 C C . GLY A 1 83 ? -10.167 5.500 -8.958 1.00 92.81 83 GLY A C 1
ATOM 657 O O . GLY A 1 83 ? -9.364 4.567 -8.953 1.00 92.81 83 GLY A O 1
ATOM 658 N N . ASP A 1 84 ? -9.794 6.775 -9.037 1.00 93.25 84 ASP A N 1
ATOM 659 C CA . ASP A 1 84 ? -8.404 7.215 -9.246 1.00 93.25 84 ASP A CA 1
ATOM 660 C C . ASP A 1 84 ? -7.593 7.310 -7.941 1.00 93.25 84 ASP A C 1
ATOM 662 O O . ASP A 1 84 ? -6.440 7.737 -7.940 1.00 93.25 84 ASP A O 1
ATOM 666 N N . THR A 1 85 ? -8.200 6.955 -6.806 1.00 96.31 85 THR A N 1
ATOM 667 C CA . THR A 1 85 ? -7.560 7.036 -5.491 1.00 96.31 85 THR A CA 1
ATOM 668 C C . THR A 1 85 ? -6.985 5.689 -5.087 1.00 96.31 85 THR A C 1
ATOM 670 O O . THR A 1 85 ? -7.688 4.675 -5.101 1.00 96.31 85 THR A O 1
ATOM 673 N N . ILE A 1 86 ? -5.726 5.693 -4.655 1.00 98.25 86 ILE A N 1
ATOM 674 C CA . ILE A 1 86 ? -5.000 4.495 -4.232 1.00 98.25 86 ILE A CA 1
ATOM 675 C C . ILE A 1 86 ? -4.801 4.514 -2.727 1.00 98.25 86 ILE A C 1
ATOM 677 O O . ILE A 1 86 ? -4.484 5.548 -2.142 1.00 98.25 86 ILE A O 1
ATOM 681 N N . TYR A 1 87 ? -4.959 3.354 -2.102 1.00 98.31 87 TYR A N 1
ATOM 682 C CA . TYR A 1 87 ? -4.762 3.167 -0.676 1.00 98.31 87 TYR A CA 1
ATOM 683 C C . TYR A 1 87 ? -3.704 2.104 -0.428 1.00 98.31 87 TYR A C 1
ATOM 685 O O . TYR A 1 87 ? -3.856 0.977 -0.897 1.00 98.31 87 TYR A O 1
ATOM 693 N N . PHE A 1 88 ? -2.679 2.448 0.347 1.00 98.62 88 PHE A N 1
ATOM 694 C CA . PHE A 1 88 ? -1.633 1.541 0.810 1.00 98.62 88 PHE A CA 1
ATOM 695 C C . PHE A 1 88 ? -1.819 1.323 2.309 1.00 98.62 88 PHE A C 1
ATOM 697 O O . PHE A 1 88 ? -1.696 2.250 3.109 1.00 98.62 88 PHE A O 1
ATOM 704 N N . GLN A 1 89 ? -2.154 0.101 2.699 1.00 98.44 89 GLN A N 1
ATOM 705 C CA . GLN A 1 89 ? -2.381 -0.265 4.089 1.00 98.44 89 GLN A CA 1
ATOM 706 C C . GLN A 1 89 ? -1.164 -0.999 4.637 1.00 98.44 89 GLN A C 1
ATOM 708 O O . GLN A 1 89 ? -0.844 -2.111 4.212 1.00 98.44 89 GLN A O 1
ATOM 713 N N . ALA A 1 90 ? -0.535 -0.378 5.627 1.00 98.12 90 ALA A N 1
ATOM 714 C CA . ALA A 1 90 ? 0.464 -0.981 6.489 1.00 98.12 90 ALA A CA 1
ATOM 715 C C . ALA A 1 90 ? -0.135 -1.294 7.870 1.00 98.12 90 ALA A C 1
ATOM 717 O O . ALA A 1 90 ? -1.316 -1.055 8.132 1.00 98.12 90 ALA A O 1
ATOM 718 N N . THR A 1 91 ? 0.664 -1.851 8.781 1.00 96.94 91 THR A N 1
ATOM 719 C CA . THR A 1 91 ? 0.176 -2.277 10.108 1.00 96.94 91 THR A CA 1
ATOM 720 C C . THR A 1 91 ? -0.417 -1.123 10.921 1.00 96.94 91 THR A C 1
ATOM 722 O O . THR A 1 91 ? -1.442 -1.303 11.574 1.00 96.94 91 THR A O 1
ATOM 725 N N . ARG A 1 92 ? 0.216 0.055 10.891 1.00 97.50 92 ARG A N 1
ATOM 726 C CA . ARG A 1 92 ? -0.203 1.237 11.667 1.00 97.50 92 ARG A CA 1
ATOM 727 C C . ARG A 1 92 ? -0.521 2.465 10.819 1.00 97.50 92 ARG A C 1
ATOM 729 O O . ARG A 1 92 ? -0.948 3.465 11.379 1.00 97.50 92 ARG A O 1
ATOM 736 N N . HIS A 1 93 ? -0.340 2.369 9.504 1.00 98.38 93 HIS A N 1
ATOM 737 C CA . HIS A 1 93 ? -0.545 3.468 8.568 1.00 98.38 93 HIS A CA 1
ATOM 738 C C . HIS A 1 93 ? -1.541 3.053 7.492 1.00 98.38 93 HIS A C 1
ATOM 740 O O . HIS A 1 93 ? -1.494 1.930 6.983 1.00 98.38 93 HIS A O 1
ATOM 746 N N . LEU A 1 94 ? -2.408 3.984 7.123 1.00 98.56 94 LEU A N 1
ATOM 747 C CA . LEU A 1 94 ? -3.163 3.936 5.886 1.00 98.56 94 LEU A CA 1
ATOM 748 C C . LEU A 1 94 ? -2.792 5.173 5.078 1.00 98.56 94 LEU A C 1
ATOM 750 O O . LEU A 1 94 ? -3.166 6.284 5.448 1.00 98.56 94 LEU A O 1
ATOM 754 N N . PHE A 1 95 ? -2.071 4.972 3.983 1.00 98.50 95 PHE A N 1
ATOM 755 C CA . PHE A 1 95 ? -1.740 6.033 3.041 1.00 98.50 95 PHE A CA 1
ATOM 756 C C . PHE A 1 95 ? -2.817 6.085 1.963 1.00 98.50 95 PHE A C 1
ATOM 758 O O . PHE A 1 95 ? -3.158 5.053 1.388 1.00 98.50 95 PHE A O 1
ATOM 765 N N . ARG A 1 96 ? -3.332 7.274 1.663 1.00 98.06 96 ARG A N 1
ATOM 766 C CA . ARG A 1 96 ? -4.156 7.558 0.489 1.00 98.06 96 ARG A CA 1
ATOM 767 C C . ARG A 1 96 ? -3.375 8.452 -0.452 1.00 98.06 96 ARG A C 1
ATOM 769 O O . ARG A 1 96 ? -2.985 9.537 -0.042 1.00 98.06 96 ARG A O 1
ATOM 776 N N . LEU A 1 97 ? -3.246 8.028 -1.700 1.00 98.06 97 LEU A N 1
ATOM 777 C CA . LEU A 1 97 ? -2.720 8.817 -2.802 1.00 98.06 97 LEU A CA 1
ATOM 778 C C . LEU A 1 97 ? -3.878 9.226 -3.719 1.00 98.06 97 LEU A C 1
ATOM 780 O O . LEU A 1 97 ? -4.537 8.365 -4.304 1.00 98.06 97 LEU A O 1
ATOM 784 N N . ALA A 1 98 ? -4.130 10.529 -3.834 1.00 95.94 98 ALA A N 1
ATOM 785 C CA . ALA A 1 98 ? -5.134 11.093 -4.737 1.00 95.94 98 ALA A CA 1
ATOM 786 C C . ALA A 1 98 ? -4.576 12.357 -5.394 1.00 95.94 98 ALA A C 1
ATOM 788 O O . ALA A 1 98 ? -4.112 13.250 -4.693 1.00 95.94 98 ALA A O 1
ATOM 789 N N . GLY A 1 99 ? -4.593 12.433 -6.728 1.00 93.44 99 GLY A N 1
ATOM 790 C CA . GLY A 1 99 ? -4.079 13.607 -7.448 1.00 93.44 99 GLY A CA 1
ATOM 791 C C . GLY A 1 99 ? -2.596 13.911 -7.187 1.00 93.44 99 GLY A C 1
ATOM 792 O O . GLY A 1 99 ? -2.192 15.061 -7.287 1.00 93.44 99 GLY A O 1
ATOM 793 N N . GLY A 1 100 ? -1.800 12.900 -6.820 1.00 94.00 100 GLY A N 1
ATOM 794 C CA . GLY A 1 100 ? -0.392 13.069 -6.442 1.00 94.00 100 GLY A CA 1
ATOM 795 C C . GLY A 1 100 ? -0.162 13.493 -4.987 1.00 94.00 100 GLY A C 1
ATOM 796 O O . GLY A 1 100 ? 0.984 13.625 -4.579 1.00 94.00 100 GLY A O 1
ATOM 797 N N . GLU A 1 101 ? -1.218 13.671 -4.190 1.00 96.31 101 GLU A N 1
ATOM 798 C CA . GLU A 1 101 ? -1.102 14.073 -2.789 1.00 96.31 101 GLU A CA 1
ATOM 799 C C . GLU A 1 101 ? -1.357 12.909 -1.832 1.00 96.31 101 GLU A C 1
ATOM 801 O O . GLU A 1 101 ? -2.299 12.122 -2.004 1.00 96.31 101 GLU A O 1
ATOM 806 N N . PHE A 1 102 ? -0.533 12.838 -0.782 1.00 97.81 102 PHE A N 1
ATOM 807 C CA . PHE A 1 102 ? -0.685 11.871 0.294 1.00 97.81 102 PHE A CA 1
ATOM 808 C C . PHE A 1 102 ? -1.542 12.404 1.440 1.00 97.81 102 PHE A C 1
ATOM 810 O O . PHE A 1 102 ? -1.336 13.499 1.960 1.00 97.81 102 PHE A O 1
ATOM 817 N N . ARG A 1 103 ? -2.453 11.554 1.911 1.00 97.25 103 ARG A N 1
ATOM 818 C CA . ARG A 1 103 ? -3.076 11.650 3.233 1.00 97.25 103 ARG A CA 1
ATOM 819 C C . ARG A 1 103 ? -2.759 10.394 4.025 1.00 97.25 103 ARG A C 1
ATOM 821 O O . ARG A 1 103 ? -2.796 9.298 3.473 1.00 97.25 103 ARG A O 1
ATOM 828 N N . ILE A 1 104 ? -2.485 10.551 5.314 1.00 98.00 104 ILE A N 1
ATOM 829 C CA . ILE A 1 104 ? -2.073 9.453 6.185 1.00 98.00 104 ILE A CA 1
ATOM 830 C C . ILE A 1 104 ? -3.020 9.402 7.379 1.00 98.00 104 ILE A C 1
ATOM 832 O O . ILE A 1 104 ? -3.313 10.432 7.988 1.00 98.00 104 ILE A O 1
ATOM 836 N N . TRP A 1 105 ? -3.515 8.209 7.696 1.00 98.00 105 TRP A N 1
ATOM 837 C CA . TRP A 1 105 ? -4.165 7.930 8.974 1.00 98.00 105 TRP A CA 1
ATOM 838 C C . TRP A 1 105 ? -3.334 6.936 9.767 1.00 98.00 105 TRP A C 1
ATOM 840 O O . TRP A 1 105 ? -2.768 5.997 9.200 1.00 98.00 105 TRP A O 1
ATOM 850 N N . HIS A 1 106 ? -3.332 7.116 11.083 1.00 97.44 106 HIS A N 1
ATOM 851 C CA . HIS A 1 106 ? -2.608 6.274 12.022 1.00 97.44 106 HIS A CA 1
ATOM 852 C C . HIS A 1 106 ? -3.578 5.481 12.881 1.00 97.44 106 HIS A C 1
ATOM 854 O O . HIS A 1 106 ? -4.585 6.012 13.346 1.00 97.44 106 HIS A O 1
ATOM 860 N N . SER A 1 107 ? -3.231 4.225 13.132 1.00 95.94 107 SER A N 1
ATOM 861 C CA . SER A 1 107 ? -3.909 3.409 14.133 1.00 95.94 107 SER A CA 1
ATOM 862 C C . SER A 1 107 ? -3.130 3.432 15.449 1.00 95.94 107 SER A C 1
ATOM 864 O O . SER A 1 107 ? -1.900 3.274 15.475 1.00 95.94 107 SER A O 1
ATOM 866 N N . SER A 1 108 ? -3.840 3.603 16.567 1.00 93.19 108 SER A N 1
ATOM 867 C CA . SER A 1 108 ? -3.270 3.428 17.912 1.00 93.19 108 SER A CA 1
ATOM 868 C C . SER A 1 108 ? -3.030 1.947 18.239 1.00 93.19 108 SER A C 1
ATOM 870 O O . SER A 1 108 ? -2.135 1.642 19.034 1.00 93.19 108 SER A O 1
ATOM 872 N N . THR A 1 109 ? -3.749 1.047 17.563 1.00 94.12 109 THR A N 1
ATOM 873 C CA . THR A 1 109 ? -3.631 -0.409 17.655 1.00 94.12 109 THR A CA 1
ATOM 874 C C . THR A 1 109 ? -2.997 -0.972 16.378 1.00 94.12 109 THR A C 1
ATOM 876 O O . THR A 1 109 ? -1.772 -0.943 16.217 1.00 94.12 109 THR A O 1
ATOM 879 N N . ARG A 1 110 ? -3.822 -1.489 15.467 1.00 94.62 110 ARG A N 1
ATOM 880 C CA . ARG A 1 110 ? -3.437 -2.110 14.210 1.00 94.62 110 ARG A CA 1
ATOM 881 C C . ARG A 1 110 ? -4.581 -2.023 13.209 1.00 94.62 110 ARG A C 1
ATOM 883 O O . ARG A 1 110 ? -5.687 -2.511 13.456 1.00 94.62 110 ARG A O 1
ATOM 890 N N . PHE A 1 111 ? -4.260 -1.529 12.019 1.00 96.31 111 PHE A N 1
ATOM 891 C CA . PHE A 1 111 ? -5.114 -1.738 10.866 1.00 96.31 111 PHE A CA 1
ATOM 892 C C . PHE A 1 111 ? -5.076 -3.206 10.441 1.00 96.31 111 PHE A C 1
ATOM 894 O O . PHE A 1 111 ? -4.023 -3.833 10.282 1.00 96.31 111 PHE A O 1
ATOM 901 N N . ASN A 1 112 ? -6.268 -3.755 10.258 1.00 90.88 112 ASN A N 1
ATOM 902 C CA . ASN A 1 112 ? -6.499 -5.048 9.651 1.00 90.88 112 ASN A CA 1
ATOM 903 C C . ASN A 1 112 ? -6.582 -4.867 8.132 1.00 90.88 112 ASN A C 1
ATOM 905 O O . ASN A 1 112 ? -5.686 -4.306 7.513 1.00 90.88 112 ASN A O 1
ATOM 909 N N . ARG A 1 113 ? -7.622 -5.398 7.496 1.00 92.62 113 ARG A N 1
ATOM 910 C CA . ARG A 1 113 ? -7.739 -5.397 6.044 1.00 92.62 113 ARG A CA 1
ATOM 911 C C . ARG A 1 113 ? -8.409 -4.114 5.565 1.00 92.62 113 ARG A C 1
ATOM 913 O O . ARG A 1 113 ? -9.483 -3.788 6.061 1.00 92.62 113 ARG A O 1
ATOM 920 N N . VAL A 1 114 ? -7.811 -3.460 4.568 1.00 97.12 114 VAL A N 1
ATOM 921 C CA . VAL A 1 114 ? -8.489 -2.467 3.721 1.00 97.12 114 VAL A CA 1
ATOM 922 C C . VAL A 1 114 ? -9.169 -3.161 2.533 1.00 97.12 114 VAL A C 1
ATOM 924 O O . VAL A 1 114 ? -8.634 -4.137 1.995 1.00 97.12 114 VAL A O 1
ATOM 927 N N . ALA A 1 115 ? -10.341 -2.678 2.129 1.00 96.19 115 ALA A N 1
ATOM 928 C CA . ALA A 1 115 ? -11.032 -3.088 0.909 1.00 96.19 115 ALA A CA 1
ATOM 929 C C . ALA A 1 115 ? -11.768 -1.905 0.273 1.00 96.19 115 ALA A C 1
ATOM 931 O O . ALA A 1 115 ? -12.331 -1.070 0.978 1.00 96.19 115 ALA A O 1
ATOM 932 N N . ALA A 1 116 ? -11.787 -1.868 -1.058 1.00 95.19 116 ALA A N 1
ATOM 933 C CA . ALA A 1 116 ? -12.626 -0.965 -1.832 1.00 95.19 116 ALA A CA 1
ATOM 934 C C . ALA A 1 116 ? -13.828 -1.751 -2.379 1.00 95.19 116 ALA A C 1
ATOM 936 O O . ALA A 1 116 ? -13.645 -2.730 -3.100 1.00 95.19 116 ALA A O 1
ATOM 937 N N . LEU A 1 117 ? -15.043 -1.346 -2.008 1.00 93.12 117 LEU A N 1
ATOM 938 C CA . LEU A 1 117 ? -16.305 -2.006 -2.349 1.00 93.12 117 LEU A CA 1
ATOM 939 C C . LEU A 1 117 ? -17.323 -0.949 -2.771 1.00 93.12 117 LEU A C 1
ATOM 941 O O . LEU A 1 117 ? -17.572 -0.006 -2.025 1.00 93.12 117 LEU A O 1
ATOM 945 N N . PHE A 1 118 ? -17.922 -1.097 -3.955 1.00 89.00 118 PHE A N 1
ATOM 946 C CA . PHE A 1 118 ? -18.971 -0.194 -4.458 1.00 89.00 118 PHE A CA 1
ATOM 947 C C . PHE A 1 118 ? -18.616 1.305 -4.340 1.00 89.00 118 PHE A C 1
ATOM 949 O O . PHE A 1 118 ? -19.430 2.116 -3.899 1.00 89.00 118 PHE A O 1
ATOM 956 N N . ASN A 1 119 ? -17.382 1.665 -4.717 1.00 88.94 119 ASN A N 1
ATOM 957 C CA . ASN A 1 119 ? -16.834 3.027 -4.629 1.00 88.94 119 ASN A CA 1
ATOM 958 C C . ASN A 1 119 ? -16.734 3.601 -3.198 1.00 88.94 119 ASN A C 1
ATOM 960 O O . ASN A 1 119 ? -16.714 4.815 -2.996 1.00 88.94 119 ASN A O 1
ATOM 964 N N . ARG A 1 120 ? -16.694 2.724 -2.195 1.00 93.56 120 ARG A N 1
ATOM 965 C CA . ARG A 1 120 ? -16.437 3.042 -0.789 1.00 93.56 120 ARG A CA 1
ATOM 966 C C . ARG A 1 120 ? -15.212 2.280 -0.330 1.00 93.56 120 ARG A C 1
ATOM 968 O O . ARG A 1 120 ? -14.920 1.200 -0.839 1.00 93.56 120 ARG A O 1
ATOM 975 N N . VAL A 1 121 ? -14.513 2.822 0.656 1.00 96.69 121 VAL A N 1
ATOM 976 C CA . VAL A 1 121 ? -13.317 2.186 1.205 1.00 96.69 121 VAL A CA 1
ATOM 977 C C . VAL A 1 121 ? -13.534 1.905 2.672 1.00 96.69 121 VAL A C 1
ATOM 979 O O . VAL A 1 121 ? -13.857 2.805 3.446 1.00 96.69 121 VAL A O 1
ATOM 982 N N . TYR A 1 122 ? -13.341 0.645 3.031 1.00 97.12 122 TYR A N 1
ATOM 983 C CA . TYR A 1 122 ? -13.463 0.152 4.385 1.00 97.12 122 TYR A CA 1
ATOM 984 C C . TYR A 1 122 ? -12.119 -0.339 4.891 1.00 97.12 122 TYR A C 1
ATOM 986 O O . TYR A 1 122 ? -11.310 -0.869 4.128 1.00 97.12 122 TYR A O 1
ATOM 994 N N . ILE A 1 123 ? -11.897 -0.205 6.191 1.00 97.38 123 ILE A N 1
ATOM 995 C CA . ILE A 1 123 ? -10.727 -0.746 6.866 1.00 97.38 123 ILE A CA 1
ATOM 996 C C . ILE A 1 123 ? -11.113 -1.253 8.248 1.00 97.38 123 ILE A C 1
ATOM 998 O O . ILE A 1 123 ? -11.799 -0.575 9.004 1.00 97.38 123 ILE A O 1
ATOM 1002 N N . GLY A 1 124 ? -10.695 -2.470 8.578 1.00 96.81 124 GLY A N 1
ATOM 1003 C CA . GLY A 1 124 ? -10.817 -2.960 9.948 1.00 96.81 124 GLY A CA 1
ATOM 1004 C C . GLY A 1 124 ? -9.734 -2.356 10.838 1.00 96.81 124 GLY A C 1
ATOM 1005 O O . GLY A 1 124 ? -8.583 -2.269 10.417 1.00 96.81 124 GLY A O 1
ATOM 1006 N N . GLU A 1 125 ? -10.063 -2.034 12.080 1.00 96.38 125 GLU A N 1
ATOM 1007 C CA . GLU A 1 125 ? -9.108 -1.653 13.121 1.00 96.38 125 GLU A CA 1
ATOM 1008 C C . GLU A 1 125 ? -9.351 -2.491 14.379 1.00 96.38 125 GLU A C 1
ATOM 1010 O O . GLU A 1 125 ? -10.485 -2.661 14.830 1.00 96.38 125 GLU A O 1
ATOM 1015 N N . GLU A 1 126 ? -8.277 -3.056 14.925 1.00 95.19 126 GLU A N 1
ATOM 1016 C CA . GLU A 1 126 ? -8.332 -3.884 16.128 1.00 95.19 126 GLU A CA 1
ATOM 1017 C C . GLU A 1 126 ? -8.801 -3.069 17.343 1.00 95.19 126 GLU A C 1
ATOM 1019 O O . GLU A 1 126 ? -8.237 -2.019 17.644 1.00 95.19 126 GLU A O 1
ATOM 1024 N N . GLY A 1 127 ? -9.843 -3.543 18.032 1.00 94.94 127 GLY A N 1
ATOM 1025 C CA . GLY A 1 127 ? -10.463 -2.849 19.166 1.00 94.94 127 GLY A CA 1
ATOM 1026 C C . GLY A 1 127 ? -11.527 -1.812 18.785 1.00 94.94 127 GLY A C 1
ATOM 1027 O O . GLY A 1 127 ? -12.352 -1.477 19.630 1.00 94.94 127 GLY A O 1
ATOM 1028 N N . THR A 1 128 ? -11.572 -1.360 17.527 1.00 95.56 128 THR A N 1
ATOM 1029 C CA . THR A 1 128 ? -12.562 -0.373 17.048 1.00 95.56 128 THR A CA 1
ATOM 1030 C C . THR A 1 128 ? -13.647 -1.016 16.183 1.00 95.56 128 THR A C 1
ATOM 1032 O O . THR A 1 128 ? -14.828 -0.713 16.337 1.00 95.56 128 THR A O 1
ATOM 1035 N N . GLY A 1 129 ? -13.268 -1.934 15.290 1.00 96.25 129 GLY A N 1
ATOM 1036 C CA . GLY A 1 129 ? -14.178 -2.618 14.369 1.00 96.25 129 GLY A CA 1
ATOM 1037 C C . GLY A 1 129 ? -13.993 -2.191 12.916 1.00 96.25 129 GLY A C 1
ATOM 1038 O O . GLY A 1 129 ? -12.880 -1.889 12.486 1.00 96.25 129 GLY A O 1
ATOM 1039 N N . LEU A 1 130 ? -15.068 -2.221 12.126 1.00 97.12 130 LEU A N 1
ATOM 1040 C CA . LEU A 1 130 ? -15.028 -1.823 10.716 1.00 97.12 130 LEU A CA 1
ATOM 1041 C C . LEU A 1 130 ? -15.254 -0.319 10.557 1.00 97.12 130 LEU A C 1
ATOM 1043 O O . LEU A 1 130 ? -16.308 0.207 10.910 1.00 97.12 130 LEU A O 1
ATOM 1047 N N . LEU A 1 131 ? -14.279 0.355 9.960 1.00 97.19 131 LEU A N 1
ATOM 1048 C CA . LEU A 1 131 ? -14.320 1.771 9.628 1.00 97.19 131 LEU A CA 1
ATOM 1049 C C . LEU A 1 131 ? -14.573 1.950 8.128 1.00 97.19 131 LEU A C 1
ATOM 1051 O O . LEU A 1 131 ? -14.151 1.135 7.312 1.00 97.19 131 LEU A O 1
ATOM 1055 N N . GLU A 1 132 ? -15.232 3.040 7.762 1.00 97.19 132 GLU A N 1
ATOM 1056 C CA . GLU A 1 132 ? -15.415 3.527 6.399 1.00 97.19 132 GLU A CA 1
ATOM 1057 C C . GLU A 1 132 ? -14.714 4.881 6.261 1.00 97.19 132 GLU A C 1
ATOM 1059 O O . GLU A 1 132 ? -14.832 5.752 7.128 1.00 97.19 132 GLU A O 1
ATOM 1064 N N . ILE A 1 133 ? -14.009 5.082 5.150 1.00 95.62 133 ILE A N 1
ATOM 1065 C CA . ILE A 1 133 ? -13.471 6.392 4.791 1.00 95.62 133 ILE A CA 1
ATOM 1066 C C . ILE A 1 133 ? -14.613 7.218 4.213 1.00 95.62 133 ILE A C 1
ATOM 1068 O O . ILE A 1 133 ? -15.106 6.950 3.117 1.00 95.62 133 ILE A O 1
ATOM 1072 N N . ARG A 1 134 ? -15.027 8.248 4.947 1.00 92.50 134 ARG A N 1
ATOM 1073 C CA . ARG A 1 134 ? -16.079 9.174 4.524 1.00 92.50 134 ARG A CA 1
ATOM 1074 C C . ARG A 1 134 ? -15.499 10.568 4.406 1.00 92.50 134 ARG A C 1
ATOM 1076 O O . ARG A 1 134 ? -15.141 11.185 5.410 1.00 92.50 134 ARG A O 1
ATOM 1083 N N . LYS A 1 135 ? -15.439 11.065 3.167 1.00 82.94 135 LYS A N 1
ATOM 1084 C CA . LYS A 1 135 ? -14.702 12.275 2.774 1.00 82.94 135 LYS A CA 1
ATOM 1085 C C . LYS A 1 135 ? -13.209 12.110 3.075 1.00 82.94 135 LYS A C 1
ATOM 1087 O O . LYS A 1 135 ? -12.440 11.661 2.237 1.00 82.94 135 LYS A O 1
ATOM 1092 N N . ASP A 1 136 ? -12.835 12.400 4.309 1.00 85.62 136 ASP A N 1
ATOM 1093 C CA . ASP A 1 136 ? -11.461 12.586 4.756 1.00 85.62 136 ASP A CA 1
ATOM 1094 C C . ASP A 1 136 ? -11.226 12.035 6.174 1.00 85.62 136 ASP A C 1
ATOM 1096 O O . ASP A 1 136 ? -10.146 12.186 6.748 1.00 85.62 136 ASP A O 1
ATOM 1100 N N . SER A 1 137 ? -12.223 11.368 6.758 1.00 92.69 137 SER A N 1
ATOM 1101 C CA . SER A 1 137 ? -12.110 10.747 8.074 1.00 92.69 137 SER A CA 1
ATOM 1102 C C . SER A 1 137 ? -12.487 9.275 8.041 1.00 92.69 137 SER A C 1
ATOM 1104 O O . SER A 1 137 ? -13.326 8.842 7.250 1.00 92.69 137 SER A O 1
ATOM 1106 N N . LEU A 1 138 ? -11.850 8.519 8.931 1.00 95.88 138 LEU A N 1
ATOM 1107 C CA . LEU A 1 138 ? -12.267 7.174 9.283 1.00 95.88 138 LEU A CA 1
ATOM 1108 C C . LEU A 1 138 ? -13.428 7.281 10.269 1.00 95.88 138 LEU A C 1
ATOM 1110 O O . LEU A 1 138 ? -13.299 7.899 11.324 1.00 95.88 138 LEU A O 1
ATOM 1114 N N . GLN A 1 139 ? -14.570 6.717 9.899 1.00 96.94 139 GLN A N 1
ATOM 1115 C CA . GLN A 1 139 ? -15.774 6.692 10.723 1.00 96.94 139 GLN A CA 1
ATOM 1116 C C . GLN A 1 139 ? -16.239 5.257 10.872 1.00 96.94 139 GLN A C 1
ATOM 1118 O O . GLN A 1 139 ? -16.106 4.475 9.936 1.00 96.94 139 GLN A O 1
ATOM 1123 N N . LEU A 1 140 ? -16.820 4.911 12.016 1.00 97.12 140 LEU A N 1
ATOM 1124 C CA . LEU A 1 140 ? -17.396 3.587 12.198 1.00 97.12 140 LEU A CA 1
ATOM 1125 C C . LEU A 1 140 ? -18.464 3.325 11.126 1.00 97.12 140 LEU A C 1
ATOM 1127 O O . LEU A 1 140 ? -19.375 4.133 10.918 1.00 97.12 140 LEU A O 1
ATOM 1131 N N . ALA A 1 141 ? -18.322 2.209 10.415 1.00 96.12 141 ALA A N 1
ATOM 1132 C CA . ALA A 1 141 ? -19.346 1.752 9.492 1.00 96.12 141 ALA A CA 1
ATOM 1133 C C . ALA A 1 141 ? -20.598 1.341 10.293 1.00 96.12 141 ALA A C 1
ATOM 1135 O O . ALA A 1 141 ? -20.465 0.909 11.437 1.00 96.12 141 ALA A O 1
ATOM 1136 N N . PRO A 1 142 ? -21.816 1.442 9.734 1.00 95.38 142 PRO A N 1
ATOM 1137 C CA . PRO A 1 142 ? -23.018 0.970 10.420 1.00 95.38 142 PRO A CA 1
ATOM 1138 C C . PRO A 1 142 ? -22.882 -0.506 10.834 1.00 95.38 142 PRO A C 1
ATOM 1140 O O . PRO A 1 142 ? -22.675 -1.362 9.974 1.00 95.38 142 PRO A O 1
ATOM 1143 N N . GLY A 1 143 ? -22.970 -0.792 12.139 1.00 95.31 143 GLY A N 1
ATOM 1144 C CA . GLY A 1 143 ? -22.769 -2.132 12.710 1.00 95.31 143 GLY A CA 1
ATOM 1145 C C . GLY A 1 143 ? -21.307 -2.598 12.762 1.00 95.31 143 GLY A C 1
ATOM 1146 O O . GLY A 1 143 ? -21.039 -3.763 13.061 1.00 95.31 143 GLY A O 1
ATOM 1147 N N . GLY A 1 144 ? -20.349 -1.722 12.449 1.00 95.19 144 GLY A N 1
ATOM 1148 C CA . GLY A 1 144 ? -18.924 -2.036 12.397 1.00 95.19 144 GLY A CA 1
ATOM 1149 C C . GLY A 1 144 ? -18.322 -2.397 13.755 1.00 95.19 144 GLY A C 1
ATOM 1150 O O . GLY A 1 144 ? -17.359 -3.161 13.800 1.00 95.19 144 GLY A O 1
ATOM 1151 N N . GLU A 1 145 ? -18.906 -1.917 14.854 1.00 96.31 145 GLU A N 1
ATOM 1152 C CA . GLU A 1 145 ? -18.511 -2.219 16.234 1.00 96.31 145 GLU A CA 1
ATOM 1153 C C . GLU A 1 145 ? -18.597 -3.712 16.565 1.00 96.31 145 GLU A C 1
ATOM 1155 O O . GLU A 1 145 ? -17.810 -4.212 17.371 1.00 96.31 145 GLU A O 1
ATOM 1160 N N . ALA A 1 146 ? -19.493 -4.449 15.897 1.00 95.50 146 ALA A N 1
ATOM 1161 C CA . ALA A 1 146 ? -19.637 -5.896 16.061 1.00 95.50 146 ALA A CA 1
ATOM 1162 C C . ALA A 1 146 ? -18.387 -6.677 15.611 1.00 95.50 146 ALA A C 1
ATOM 1164 O O . ALA A 1 146 ? -18.267 -7.871 15.877 1.00 95.50 146 ALA A O 1
ATOM 1165 N N . LEU A 1 147 ? -17.460 -6.006 14.919 1.00 94.31 147 LEU A N 1
ATOM 1166 C CA . LEU A 1 147 ? -16.197 -6.562 14.443 1.00 94.31 147 LEU A CA 1
ATOM 1167 C C . LEU A 1 147 ? -14.988 -6.077 15.258 1.00 94.31 147 LEU A C 1
ATOM 1169 O O . LEU A 1 147 ? -13.858 -6.371 14.880 1.00 94.31 147 LEU A O 1
ATOM 1173 N N . SER A 1 148 ? -15.195 -5.347 16.360 1.00 93.75 148 SER A N 1
ATOM 1174 C CA . SER A 1 148 ? -14.116 -4.784 17.195 1.00 93.75 148 SER A CA 1
ATOM 1175 C C . SER A 1 148 ? -13.184 -5.838 17.800 1.00 93.75 148 SER A C 1
ATOM 1177 O O . SER A 1 148 ? -11.974 -5.620 17.868 1.00 93.75 148 SER A O 1
ATOM 1179 N N . ASP A 1 149 ? -13.721 -7.003 18.161 1.00 92.06 149 ASP A N 1
ATOM 1180 C CA . ASP A 1 149 ? -12.987 -8.159 18.685 1.00 92.06 149 ASP A CA 1
ATOM 1181 C C . ASP A 1 149 ? -12.692 -9.220 17.604 1.00 92.06 149 ASP A C 1
ATOM 1183 O O . ASP A 1 149 ? -12.201 -10.313 17.906 1.00 92.06 149 ASP A O 1
ATOM 1187 N N . LYS A 1 150 ? -13.005 -8.931 16.332 1.00 89.38 150 LYS A N 1
ATOM 1188 C CA . LYS A 1 150 ? -12.844 -9.865 15.214 1.00 89.38 150 LYS A CA 1
ATOM 1189 C C . LYS A 1 150 ? -11.714 -9.432 14.298 1.00 89.38 150 LYS A C 1
ATOM 1191 O O . LYS A 1 150 ? -11.624 -8.294 13.843 1.00 89.38 150 LYS A O 1
ATOM 1196 N N . ARG A 1 151 ? -10.884 -10.396 13.903 1.00 81.69 151 ARG A N 1
ATOM 1197 C CA . ARG A 1 151 ? -9.924 -10.182 12.821 1.00 81.69 151 ARG A CA 1
ATOM 1198 C C . ARG A 1 151 ? -10.609 -10.370 11.472 1.00 81.69 151 ARG A C 1
ATOM 1200 O O . ARG A 1 151 ? -11.008 -11.475 11.114 1.00 81.69 151 ARG A O 1
ATOM 1207 N N . ILE A 1 152 ? -10.707 -9.289 10.703 1.00 85.12 152 ILE A N 1
ATOM 1208 C CA . ILE A 1 152 ? -11.307 -9.310 9.365 1.00 85.12 152 ILE A CA 1
ATOM 1209 C C . ILE A 1 152 ? -10.295 -9.863 8.360 1.00 85.12 152 ILE A C 1
ATOM 1211 O O . ILE A 1 152 ? -9.306 -9.208 8.017 1.00 85.12 152 ILE A O 1
ATOM 1215 N N . TYR A 1 153 ? -10.545 -11.082 7.883 1.00 83.94 153 TYR A N 1
ATOM 1216 C CA . TYR A 1 153 ? -9.666 -11.756 6.929 1.00 83.94 153 TYR A CA 1
ATOM 1217 C C . TYR A 1 153 ? -10.044 -11.548 5.478 1.00 83.94 153 TYR A C 1
ATOM 1219 O O . TYR A 1 153 ? -9.141 -11.635 4.660 1.00 83.94 153 TYR A O 1
ATOM 1227 N N . VAL A 1 154 ? -11.307 -11.296 5.141 1.00 83.88 154 VAL A N 1
ATOM 1228 C CA . VAL A 1 154 ? -11.789 -11.058 3.772 1.00 83.88 154 VAL A CA 1
ATOM 1229 C C . VAL A 1 154 ? -13.006 -10.134 3.855 1.00 83.88 154 VAL A C 1
ATOM 1231 O O . VAL A 1 154 ? -13.779 -10.230 4.804 1.00 83.88 154 VAL A O 1
ATOM 1234 N N . MET A 1 155 ? -13.149 -9.241 2.879 1.00 85.00 155 MET A N 1
ATOM 1235 C CA . MET A 1 155 ? -14.378 -8.496 2.602 1.00 85.00 155 MET A CA 1
ATOM 1236 C C . MET A 1 155 ? -14.690 -8.728 1.120 1.00 85.00 155 MET A C 1
ATOM 1238 O O . MET A 1 155 ? -13.774 -8.589 0.304 1.00 85.00 155 MET A O 1
ATOM 1242 N N . LEU A 1 156 ? -15.909 -9.179 0.818 1.00 74.88 156 LEU A N 1
ATOM 1243 C CA . LEU A 1 156 ? -16.382 -9.564 -0.517 1.00 74.88 156 LEU A CA 1
ATOM 1244 C C . LEU A 1 156 ? -17.542 -8.667 -0.941 1.00 74.88 156 LEU A C 1
ATOM 1246 O O . LEU A 1 156 ? -18.329 -8.294 -0.042 1.00 74.88 156 LEU A O 1
#